Protein AF-A0AA88RZB0-F1 (afdb_monomer_lite)

Sequence (78 aa):
MGWHGAPTGSHLEEDMSHWQLHAHYYPPLLRSATVRKFMVGYEMLAQEQRDLTPEQAAERLRALSEEHYNTKAKGHQI

InterPro domains:
  IPR001937 Galactose-1-phosphate uridyl transferase, class I [PTHR11943] (1-74)
  IPR001937 Galactose-1-phosphate uridyl transferase, class I [TIGR00209] (1-73)
  IPR005850 Galactose-1-phosphate uridyl transferase, C-terminal [PF02744] (1-72)
  IPR036265 HIT-like superfamily [G3DSA:3.30.428.10] (1-78)
  IPR036265 HIT-like superfamily [SSF54197] (1-71)

Radius of gyration: 19.69 Å; chains: 1; bounding box: 39×50×47 Å

Structure (mmCIF, N/CA/C/O backbone):
data_AF-A0AA88RZB0-F1
#
_entry.id   AF-A0AA88RZB0-F1
#
loop_
_atom_site.group_PDB
_atom_site.id
_atom_site.type_symbol
_atom_site.label_atom_id
_atom_site.label_alt_id
_atom_site.label_comp_id
_atom_site.label_asym_id
_atom_site.label_entity_id
_atom_site.label_seq_id
_atom_site.pdbx_PDB_ins_code
_atom_site.Cartn_x
_atom_site.Cartn_y
_atom_site.Cartn_z
_atom_site.occupancy
_atom_site.B_iso_or_equiv
_atom_site.auth_seq_id
_atom_site.auth_comp_id
_atom_site.auth_asym_id
_atom_site.auth_atom_id
_atom_site.pdbx_PDB_model_num
ATOM 1 N N . MET A 1 1 ? 6.661 3.745 1.613 1.00 96.62 1 MET A N 1
ATOM 2 C CA . MET A 1 1 ? 6.154 4.150 0.287 1.00 96.62 1 MET A CA 1
ATOM 3 C C . MET A 1 1 ? 7.345 4.477 -0.591 1.00 96.62 1 MET A C 1
ATOM 5 O O . MET A 1 1 ? 8.426 4.672 -0.042 1.00 96.62 1 MET A O 1
ATOM 9 N N . GLY A 1 2 ? 7.176 4.479 -1.907 1.00 98.44 2 GLY A N 1
ATOM 10 C CA . GLY A 1 2 ? 8.260 4.759 -2.847 1.00 98.44 2 GLY A CA 1
ATOM 11 C C . GLY A 1 2 ? 7.736 4.993 -4.258 1.00 98.44 2 GLY A C 1
ATOM 12 O O . GLY A 1 2 ? 6.553 4.768 -4.515 1.00 98.44 2 GLY A O 1
ATOM 13 N N . TRP A 1 3 ? 8.622 5.447 -5.140 1.00 98.50 3 TRP A N 1
ATOM 14 C CA . TRP A 1 3 ? 8.325 5.788 -6.531 1.00 98.50 3 TRP A CA 1
ATOM 15 C C . TRP A 1 3 ? 9.021 4.815 -7.475 1.00 98.50 3 TRP A C 1
ATOM 17 O O . TRP A 1 3 ? 10.192 4.501 -7.270 1.00 98.50 3 TRP A O 1
ATOM 27 N N . HIS A 1 4 ? 8.320 4.385 -8.520 1.00 98.38 4 HIS A N 1
ATOM 28 C CA . HIS A 1 4 ? 8.897 3.668 -9.653 1.00 98.38 4 HIS A CA 1
ATOM 29 C C . HIS A 1 4 ? 8.692 4.495 -10.921 1.00 98.38 4 HIS A C 1
ATOM 31 O O . HIS A 1 4 ? 7.574 4.914 -11.221 1.00 98.38 4 HIS A O 1
ATOM 37 N N . GLY A 1 5 ? 9.774 4.715 -11.661 1.00 97.44 5 GLY A N 1
ATOM 38 C CA . GLY A 1 5 ? 9.790 5.398 -12.951 1.00 97.44 5 GLY A CA 1
ATOM 39 C C . GLY A 1 5 ? 10.809 4.745 -13.880 1.00 97.44 5 GLY A C 1
ATOM 40 O O . GLY A 1 5 ? 11.486 3.800 -13.472 1.00 97.44 5 GLY A O 1
ATOM 41 N N . ALA A 1 6 ? 10.895 5.245 -15.114 1.00 97.69 6 ALA A N 1
ATOM 42 C CA . ALA A 1 6 ? 11.820 4.728 -16.118 1.00 97.69 6 A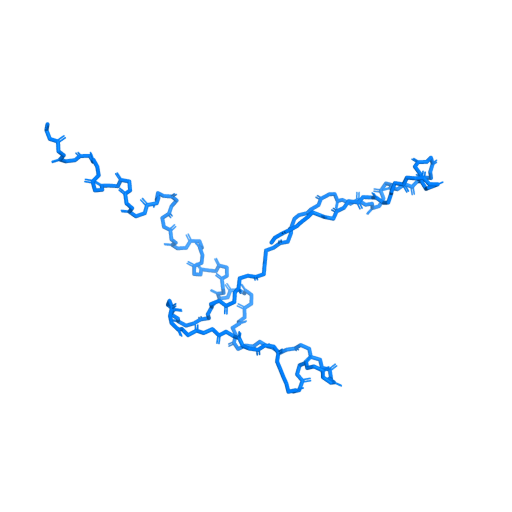LA A CA 1
ATOM 43 C C . ALA A 1 6 ? 13.271 4.668 -15.589 1.00 97.69 6 ALA A C 1
ATOM 45 O O . ALA A 1 6 ? 13.684 5.572 -14.850 1.00 97.69 6 ALA A O 1
ATOM 46 N N . PRO A 1 7 ? 14.048 3.630 -15.953 1.00 96.56 7 PRO A N 1
ATOM 47 C CA . PRO A 1 7 ? 15.468 3.554 -15.644 1.00 96.56 7 PRO A CA 1
ATOM 48 C C . PRO A 1 7 ? 16.222 4.793 -16.138 1.00 96.56 7 PRO A C 1
ATOM 50 O O . PRO A 1 7 ? 15.906 5.361 -17.179 1.00 96.56 7 PRO A O 1
ATOM 53 N N . THR A 1 8 ? 17.239 5.204 -15.387 1.00 96.12 8 THR A N 1
ATOM 54 C CA . THR A 1 8 ? 18.125 6.320 -15.745 1.00 96.12 8 THR A CA 1
ATOM 55 C C . THR A 1 8 ? 19.528 5.801 -16.092 1.00 96.12 8 THR A C 1
ATOM 57 O O . THR A 1 8 ? 19.739 4.596 -16.244 1.00 96.12 8 THR A O 1
ATOM 60 N N . GLY A 1 9 ? 20.514 6.693 -16.232 1.00 96.19 9 GLY A N 1
ATOM 61 C CA . GLY A 1 9 ? 21.901 6.308 -16.504 1.00 96.19 9 GLY A CA 1
ATOM 62 C C . GLY A 1 9 ? 22.112 5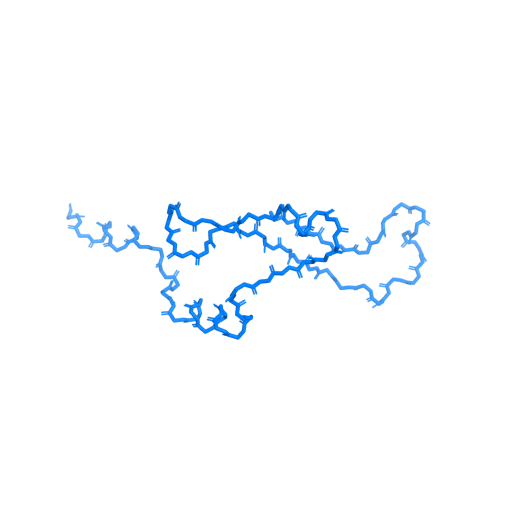.908 -17.962 1.00 96.19 9 GLY A C 1
ATOM 63 O O . GLY A 1 9 ? 21.744 6.660 -18.859 1.00 96.19 9 GLY A O 1
ATOM 64 N N . SER A 1 10 ? 22.702 4.736 -18.210 1.00 95.81 10 SER A N 1
ATOM 65 C CA . SER A 1 10 ? 22.994 4.250 -19.570 1.00 95.81 10 SER A CA 1
ATOM 66 C C . SER A 1 10 ? 21.753 4.067 -20.446 1.00 95.81 10 SER A C 1
ATOM 68 O O . SER A 1 10 ? 21.883 4.070 -21.663 1.00 95.81 10 SER A O 1
ATOM 70 N N . HIS A 1 11 ? 20.573 3.937 -19.836 1.00 93.56 11 HIS A N 1
ATOM 71 C CA . HIS A 1 11 ? 19.297 3.741 -20.526 1.00 93.56 11 HIS A CA 1
ATOM 72 C C . HIS A 1 11 ? 18.530 5.049 -20.783 1.00 93.56 11 HIS A C 1
ATOM 74 O O . HIS A 1 11 ? 17.392 5.006 -21.237 1.00 93.56 11 HIS A O 1
ATOM 80 N N . LEU A 1 12 ? 19.116 6.216 -20.478 1.00 93.94 12 LEU A N 1
ATOM 81 C CA . LEU A 1 12 ? 18.405 7.501 -20.529 1.00 93.94 12 LEU A CA 1
ATOM 82 C C . LEU A 1 12 ? 17.936 7.891 -21.941 1.00 93.94 12 LEU A C 1
ATOM 84 O O . LEU A 1 12 ? 16.904 8.538 -22.079 1.00 93.94 12 LEU A O 1
ATOM 88 N N . GLU A 1 13 ? 18.693 7.496 -22.965 1.00 94.62 13 GLU A N 1
ATOM 89 C CA . GLU A 1 13 ? 18.425 7.819 -24.375 1.00 94.62 13 GLU A CA 1
ATOM 90 C C . GLU A 1 13 ? 17.640 6.710 -25.105 1.00 94.62 13 GLU A C 1
ATOM 92 O O . GLU A 1 13 ? 17.386 6.805 -26.305 1.00 94.62 13 GLU A O 1
ATOM 97 N N . GLU A 1 14 ? 17.281 5.627 -24.411 1.00 96.25 14 GLU A N 1
ATOM 98 C CA . GLU A 1 14 ? 16.470 4.550 -24.980 1.00 96.25 14 GLU A CA 1
ATOM 99 C C . GLU A 1 14 ? 14.976 4.913 -24.958 1.00 96.25 14 GLU A C 1
ATOM 101 O O . GLU A 1 14 ? 14.511 5.691 -24.123 1.00 96.25 14 GLU A O 1
ATOM 106 N N . ASP A 1 15 ? 14.186 4.320 -25.860 1.00 96.50 15 ASP A N 1
ATOM 107 C CA . ASP A 1 15 ? 12.734 4.516 -25.855 1.00 96.50 15 ASP A CA 1
ATOM 108 C C . ASP A 1 15 ? 12.088 3.832 -24.638 1.00 96.50 15 ASP A C 1
ATOM 110 O O . ASP A 1 15 ? 11.895 2.614 -24.589 1.00 96.50 15 ASP A O 1
ATOM 114 N N . MET A 1 16 ? 11.719 4.654 -23.656 1.00 96.69 16 MET A N 1
ATOM 115 C CA . MET A 1 16 ? 11.041 4.250 -22.423 1.00 96.69 16 MET A CA 1
ATOM 116 C C . MET A 1 16 ? 9.571 4.687 -22.394 1.00 96.69 16 MET A C 1
ATOM 118 O O . MET A 1 16 ? 8.982 4.788 -21.319 1.00 96.69 16 MET A O 1
ATOM 122 N N . SER A 1 17 ? 8.941 4.929 -23.549 1.00 96.56 17 SER A N 1
ATOM 123 C CA . SER A 1 17 ? 7.536 5.376 -23.648 1.00 96.56 17 SER A CA 1
ATOM 124 C C . SER A 1 17 ? 6.513 4.424 -23.009 1.00 96.56 17 SER A C 1
ATOM 126 O O . SER A 1 17 ? 5.391 4.825 -22.709 1.00 96.56 17 SER A O 1
ATOM 128 N N . HIS A 1 18 ? 6.902 3.174 -22.754 1.00 96.50 18 HIS A N 1
ATOM 129 C CA . HIS A 1 18 ? 6.097 2.170 -22.060 1.00 96.50 18 HIS A CA 1
ATOM 130 C C . HIS A 1 18 ? 6.110 2.313 -20.524 1.00 96.50 18 HIS A C 1
ATOM 132 O O . HIS A 1 18 ? 5.311 1.664 -19.845 1.00 96.50 18 HIS A O 1
ATOM 138 N N . TRP A 1 19 ? 7.000 3.135 -19.956 1.00 98.06 19 TRP A N 1
ATOM 139 C CA . TRP A 1 19 ? 7.046 3.402 -18.518 1.00 98.06 19 TRP A CA 1
ATOM 140 C C . TRP A 1 19 ? 6.064 4.497 -18.108 1.00 98.06 19 TRP A C 1
ATOM 142 O O . TRP A 1 19 ? 5.989 5.560 -18.715 1.00 98.06 19 TRP A O 1
ATOM 152 N N . GLN A 1 20 ? 5.390 4.273 -16.981 1.00 98.19 20 GLN A N 1
ATOM 153 C CA . GLN A 1 20 ? 4.547 5.265 -16.323 1.00 98.19 20 GLN A CA 1
ATOM 154 C C . GLN A 1 20 ? 5.021 5.458 -14.882 1.00 98.19 20 GLN A C 1
ATOM 156 O O . GLN A 1 20 ? 5.088 4.498 -14.109 1.00 98.19 20 GLN A O 1
ATOM 161 N N . LEU A 1 21 ? 5.316 6.704 -14.502 1.00 98.31 21 LEU A N 1
ATOM 162 C CA . LEU A 1 21 ? 5.653 7.046 -13.120 1.00 98.31 21 LEU A CA 1
ATOM 163 C C . LEU A 1 21 ? 4.463 6.743 -12.201 1.00 98.31 21 LEU A C 1
ATOM 165 O O . LEU A 1 21 ? 3.348 7.204 -12.457 1.00 98.31 21 LEU A O 1
ATOM 169 N N . HIS A 1 22 ? 4.709 6.001 -11.123 1.00 98.62 22 HIS A N 1
ATOM 170 C CA . HIS A 1 22 ? 3.702 5.680 -10.113 1.00 98.62 22 HIS A CA 1
ATOM 171 C C . HIS A 1 22 ? 4.328 5.466 -8.727 1.00 98.62 22 HIS A C 1
ATOM 173 O O . HIS A 1 22 ? 5.529 5.215 -8.593 1.00 98.62 22 HIS A O 1
ATOM 179 N N . ALA A 1 23 ? 3.503 5.575 -7.683 1.00 98.62 23 ALA A N 1
ATOM 180 C CA . ALA A 1 23 ? 3.910 5.384 -6.293 1.00 98.62 23 ALA A CA 1
ATOM 181 C C . ALA A 1 23 ? 3.207 4.183 -5.654 1.00 98.62 23 ALA A C 1
ATOM 183 O O . ALA A 1 23 ? 2.037 3.920 -5.929 1.00 98.62 23 ALA A O 1
ATOM 184 N N . HIS A 1 24 ? 3.907 3.505 -4.742 1.0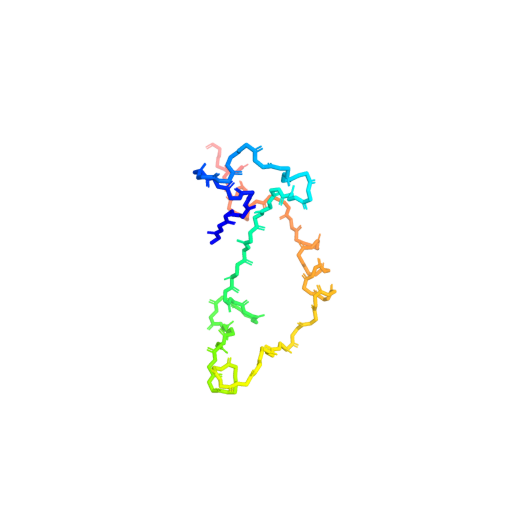0 98.56 24 HIS A N 1
ATOM 185 C CA . HIS A 1 24 ? 3.387 2.367 -3.979 1.00 98.56 24 HIS A CA 1
ATOM 186 C C . HIS A 1 24 ? 3.355 2.643 -2.476 1.00 98.56 24 HIS A C 1
ATOM 188 O O . HIS A 1 24 ? 4.316 3.163 -1.895 1.00 98.56 24 HIS A O 1
ATOM 194 N N . TYR A 1 25 ? 2.271 2.221 -1.827 1.00 98.12 25 TYR A N 1
ATOM 195 C CA . TYR A 1 25 ? 2.083 2.267 -0.377 1.00 98.12 25 TYR A CA 1
ATOM 196 C C . TYR A 1 25 ? 1.760 0.863 0.149 1.00 98.12 25 TYR A C 1
ATOM 198 O O . TYR A 1 25 ? 0.778 0.260 -0.266 1.00 98.12 25 TYR A O 1
ATOM 206 N N . TYR A 1 26 ? 2.557 0.371 1.106 1.00 97.69 26 TYR A N 1
ATOM 207 C CA . TYR A 1 26 ? 2.400 -0.959 1.715 1.00 97.69 26 TYR A CA 1
ATOM 208 C C . TYR A 1 26 ? 2.225 -0.861 3.246 1.00 97.69 26 TYR A C 1
ATOM 210 O O . TYR A 1 26 ? 3.161 -1.148 3.997 1.00 97.69 26 TYR A O 1
ATOM 218 N N . PRO A 1 27 ? 1.070 -0.376 3.745 1.00 97.75 27 PRO A N 1
ATOM 219 C CA . PRO A 1 27 ? 0.805 -0.284 5.180 1.00 97.75 27 PRO A CA 1
ATOM 220 C C . PRO A 1 27 ? 0.530 -1.674 5.795 1.00 97.75 27 PRO A C 1
ATOM 222 O O . PRO A 1 27 ? -0.137 -2.494 5.168 1.00 97.75 27 PRO A O 1
ATOM 225 N N . PRO A 1 28 ? 0.991 -1.963 7.029 1.00 97.19 28 PRO A N 1
ATOM 226 C CA . PRO A 1 28 ? 0.863 -3.303 7.609 1.00 97.19 28 PRO A CA 1
ATOM 227 C C . PRO A 1 28 ? -0.437 -3.554 8.393 1.00 97.19 28 PRO A C 1
ATOM 229 O O . PRO A 1 28 ? -0.734 -4.705 8.705 1.00 97.19 28 PRO A O 1
ATOM 232 N N . LEU A 1 29 ? -1.184 -2.518 8.788 1.00 98.19 29 LEU A N 1
ATOM 233 C CA . LEU A 1 29 ? -2.375 -2.666 9.638 1.00 98.19 29 LEU A CA 1
ATOM 234 C C . LEU A 1 29 ? -3.523 -3.343 8.875 1.00 98.19 29 LEU A C 1
ATOM 236 O O . LEU A 1 29 ? -3.749 -3.028 7.711 1.00 98.19 29 LEU A O 1
ATOM 240 N N . LEU A 1 30 ? -4.251 -4.255 9.533 1.00 96.81 30 LEU A N 1
ATOM 241 C CA . LEU A 1 30 ? -5.278 -5.079 8.875 1.00 96.81 30 LEU A CA 1
ATOM 242 C C . LEU A 1 30 ? -6.667 -4.964 9.513 1.00 96.81 30 LEU A C 1
ATOM 244 O O . LEU A 1 30 ? -7.649 -4.776 8.799 1.00 96.81 30 LEU A O 1
ATOM 248 N N . ARG A 1 31 ? -6.775 -5.116 10.841 1.00 96.00 31 ARG A N 1
ATOM 249 C CA . ARG A 1 31 ? -8.085 -5.165 11.531 1.00 96.00 31 ARG A CA 1
ATOM 250 C C . ARG A 1 31 ? -8.307 -4.034 12.529 1.00 96.00 31 ARG A C 1
ATOM 252 O O . ARG A 1 31 ? -9.450 -3.692 12.803 1.00 96.00 31 ARG A O 1
ATOM 259 N N . SER A 1 32 ? -7.238 -3.470 13.081 1.00 97.31 32 SER A N 1
ATOM 260 C CA . SER A 1 32 ? -7.291 -2.361 14.036 1.00 97.31 32 SER A CA 1
ATOM 261 C C . SER A 1 32 ? -5.930 -1.663 14.109 1.00 97.31 32 SER A C 1
ATOM 263 O O . SER A 1 32 ? -4.964 -2.106 13.484 1.00 97.31 32 SER A O 1
ATOM 265 N N . ALA A 1 33 ? -5.829 -0.615 14.930 1.00 97.50 33 ALA A N 1
ATOM 266 C CA . ALA A 1 33 ? -4.562 0.054 15.234 1.00 97.50 33 ALA A CA 1
ATOM 267 C C . ALA A 1 33 ? -3.508 -0.873 15.877 1.00 97.50 33 ALA A C 1
ATOM 269 O O . ALA A 1 33 ? -2.322 -0.559 15.856 1.00 97.50 33 ALA A O 1
ATOM 270 N N . THR A 1 34 ? -3.927 -2.012 16.436 1.00 98.00 34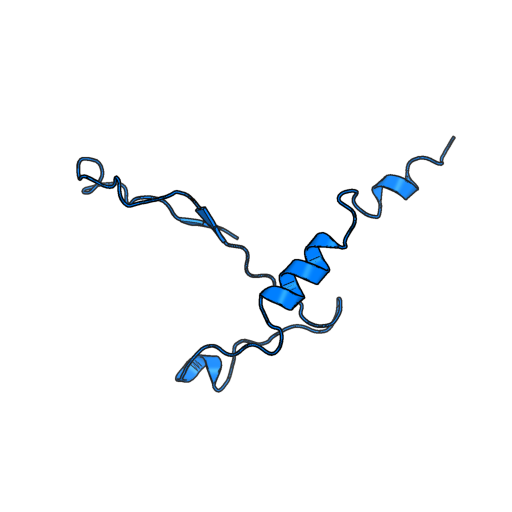 THR A N 1
ATOM 271 C CA . THR A 1 34 ? -3.058 -2.964 17.145 1.00 98.00 34 THR A CA 1
ATOM 272 C C . THR A 1 34 ? -2.926 -4.317 16.440 1.00 98.00 34 THR A C 1
ATOM 274 O O . THR A 1 34 ? -2.129 -5.145 16.871 1.00 98.00 34 THR A O 1
ATOM 277 N N . VAL A 1 35 ? -3.663 -4.558 15.347 1.00 97.69 35 VAL A N 1
ATOM 278 C CA . VAL A 1 35 ? -3.682 -5.847 14.633 1.00 97.69 35 VAL A CA 1
ATOM 279 C C . VAL A 1 35 ? -3.246 -5.669 13.177 1.00 97.69 35 VAL A C 1
ATOM 281 O O . VAL A 1 35 ? -3.949 -5.052 12.368 1.00 97.69 35 VAL A O 1
ATOM 284 N N . ARG A 1 36 ? -2.095 -6.262 12.835 1.00 97.75 36 ARG A N 1
ATOM 285 C CA . ARG A 1 36 ? -1.417 -6.153 11.532 1.00 97.75 36 ARG A CA 1
ATOM 286 C C . ARG A 1 36 ? -1.381 -7.469 10.750 1.00 97.75 36 ARG A C 1
ATOM 288 O O . ARG A 1 36 ? -1.473 -8.542 11.341 1.00 97.75 36 ARG A O 1
ATOM 295 N N . LYS A 1 37 ? -1.168 -7.378 9.435 1.00 97.62 37 LYS A N 1
ATOM 296 C CA . LYS A 1 37 ? -0.740 -8.493 8.580 1.00 97.62 37 LYS A CA 1
ATOM 297 C C . LYS A 1 37 ? 0.751 -8.774 8.817 1.00 97.62 37 LYS A C 1
ATOM 299 O O . LYS A 1 37 ? 1.564 -7.848 8.927 1.00 97.62 37 LYS A O 1
ATOM 304 N N . PHE A 1 38 ? 1.097 -10.056 8.881 1.00 97.50 38 PHE A N 1
ATOM 305 C CA . PHE A 1 38 ? 2.471 -10.554 8.875 1.00 97.50 38 PHE A CA 1
ATOM 306 C C . PHE A 1 38 ? 2.711 -11.281 7.552 1.00 97.50 38 PHE A C 1
ATOM 308 O O . PHE A 1 38 ? 1.933 -12.159 7.204 1.00 97.50 38 PHE A O 1
ATOM 315 N N . MET A 1 39 ? 3.759 -10.893 6.827 1.00 96.56 39 MET A N 1
ATOM 316 C CA . MET A 1 39 ? 4.210 -11.565 5.603 1.00 96.56 39 MET A CA 1
ATOM 317 C C . MET A 1 39 ? 5.337 -12.524 5.984 1.00 96.56 39 MET A C 1
ATOM 319 O O . MET A 1 39 ? 6.508 -12.151 5.961 1.00 96.56 39 MET A O 1
ATOM 323 N N . VAL A 1 40 ? 4.972 -13.707 6.468 1.00 97.50 40 VAL A N 1
ATOM 324 C CA . VAL A 1 40 ? 5.899 -14.702 7.035 1.00 97.50 40 VAL A CA 1
ATOM 325 C C . VAL A 1 40 ? 5.473 -16.113 6.628 1.00 97.50 40 VAL A C 1
ATOM 327 O O . VAL A 1 40 ? 4.451 -16.283 5.979 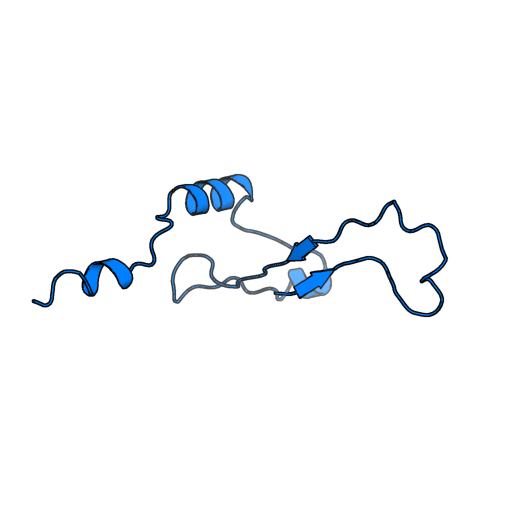1.00 97.50 40 VAL A O 1
ATOM 330 N N . GLY A 1 41 ? 6.223 -17.143 7.028 1.00 98.00 41 GLY A N 1
ATOM 331 C CA . GLY A 1 41 ? 5.806 -18.535 6.840 1.00 98.00 41 GLY A CA 1
ATOM 332 C C . GLY A 1 41 ? 5.642 -18.887 5.361 1.00 98.00 41 GLY A C 1
ATOM 333 O O . GLY A 1 41 ? 6.614 -18.834 4.609 1.00 98.00 41 GLY A O 1
ATOM 334 N N . TYR A 1 42 ? 4.419 -19.229 4.949 1.00 97.94 42 TYR A N 1
ATOM 335 C CA . TYR A 1 42 ? 4.119 -19.559 3.555 1.00 97.94 42 TYR A CA 1
ATOM 336 C C . TYR A 1 42 ? 4.446 -18.394 2.610 1.00 97.94 42 TYR A C 1
ATOM 338 O O . TYR A 1 42 ? 5.066 -18.612 1.571 1.00 97.94 42 TYR A O 1
ATOM 346 N N . GLU A 1 43 ? 4.141 -17.152 2.999 1.00 97.69 43 GLU A N 1
ATOM 347 C CA . GLU A 1 43 ? 4.435 -15.970 2.179 1.00 97.69 43 GLU A CA 1
ATOM 348 C C . GLU A 1 43 ? 5.934 -15.709 1.962 1.00 97.69 43 GLU A C 1
ATOM 350 O O . GLU A 1 43 ? 6.287 -14.987 1.034 1.00 97.69 43 GLU A O 1
ATOM 355 N N . MET A 1 44 ? 6.827 -16.291 2.772 1.00 97.12 44 MET A N 1
ATOM 356 C CA . MET A 1 44 ? 8.279 -16.171 2.565 1.00 97.12 44 MET A CA 1
ATOM 357 C C . MET A 1 44 ? 8.851 -17.230 1.622 1.00 97.12 44 MET A C 1
ATOM 359 O O . MET A 1 44 ? 9.935 -17.026 1.081 1.00 97.12 44 MET A O 1
ATOM 363 N N . LEU A 1 45 ? 8.173 -18.370 1.471 1.00 98.12 45 LEU A N 1
ATOM 364 C CA . LEU A 1 45 ? 8.721 -19.549 0.791 1.00 98.12 45 LEU A CA 1
ATOM 365 C C . LEU A 1 45 ? 7.926 -19.976 -0.445 1.00 98.12 45 LEU A C 1
ATOM 367 O O . LEU A 1 45 ? 8.408 -20.814 -1.202 1.00 98.12 45 LEU A O 1
ATOM 371 N N . ALA A 1 46 ? 6.726 -19.434 -0.646 1.00 98.25 46 ALA A N 1
ATOM 372 C CA . ALA A 1 46 ? 5.858 -19.817 -1.750 1.00 98.25 46 ALA A CA 1
ATOM 373 C C . ALA A 1 46 ? 5.292 -18.603 -2.492 1.00 98.25 46 ALA A C 1
ATOM 375 O O . ALA A 1 46 ? 5.809 -18.232 -3.541 1.00 98.25 46 ALA A O 1
ATOM 376 N N . GLN A 1 47 ? 4.222 -17.994 -1.980 1.00 98.00 47 GLN A N 1
ATOM 377 C CA . GLN A 1 47 ? 3.545 -16.882 -2.649 1.00 98.00 47 GLN A CA 1
ATOM 378 C C . GLN A 1 47 ? 2.789 -16.003 -1.656 1.00 98.00 47 GLN A C 1
ATOM 380 O O . GLN A 1 47 ? 2.437 -16.427 -0.555 1.00 98.00 47 GLN A O 1
ATOM 385 N N . GLU A 1 48 ? 2.480 -14.788 -2.087 1.00 97.19 48 GLU A N 1
ATOM 386 C CA . GLU A 1 48 ? 1.692 -13.822 -1.332 1.00 97.19 48 GLU A CA 1
ATOM 387 C C . GLU A 1 48 ? 0.236 -14.256 -1.103 1.00 97.19 48 GLU A C 1
ATOM 389 O O . GLU A 1 48 ? -0.429 -14.818 -1.975 1.00 97.19 48 GLU A O 1
ATOM 394 N N . GLN A 1 49 ? -0.280 -13.959 0.092 1.00 97.94 49 GLN A N 1
ATOM 395 C CA . GLN A 1 49 ? -1.646 -14.275 0.506 1.00 97.94 49 GLN A CA 1
ATOM 396 C C . GLN A 1 49 ? -2.284 -13.065 1.202 1.00 97.94 49 GLN A C 1
ATOM 398 O O . GLN A 1 49 ? -1.615 -12.295 1.899 1.00 97.94 49 GLN A O 1
ATOM 403 N N . ARG A 1 50 ? -3.600 -12.897 1.019 1.00 97.62 50 ARG A N 1
ATOM 404 C CA . ARG A 1 50 ? -4.395 -11.824 1.636 1.00 97.62 50 ARG A CA 1
ATOM 405 C C . ARG A 1 50 ? -5.715 -12.341 2.204 1.00 97.62 50 ARG A C 1
ATOM 407 O O . ARG A 1 50 ? -6.346 -13.206 1.606 1.00 97.62 50 ARG A O 1
ATOM 414 N N . ASP A 1 51 ? -6.150 -11.734 3.306 1.00 96.00 51 ASP A N 1
ATOM 415 C CA . ASP A 1 51 ? -7.437 -12.028 3.959 1.00 96.00 51 ASP A CA 1
ATOM 416 C C . ASP A 1 51 ? -8.553 -11.041 3.573 1.00 96.00 51 ASP A C 1
ATOM 418 O O . ASP A 1 51 ? -9.725 -11.275 3.855 1.00 96.00 51 ASP A O 1
ATOM 422 N N . LEU A 1 52 ? -8.185 -9.908 2.966 1.00 96.94 52 LEU A N 1
ATOM 423 C CA . LEU A 1 52 ? -9.079 -8.830 2.546 1.00 96.94 52 LEU A CA 1
ATOM 424 C C . LEU A 1 52 ? -8.939 -8.633 1.035 1.00 96.94 52 LEU A C 1
ATOM 426 O O . LEU A 1 52 ? -7.820 -8.552 0.521 1.00 96.94 52 LEU A O 1
ATOM 430 N N . THR A 1 53 ? -10.066 -8.553 0.329 1.00 98.38 53 THR A N 1
ATOM 431 C CA . THR A 1 53 ? -10.063 -8.299 -1.118 1.00 98.38 53 THR A CA 1
ATOM 432 C C . THR A 1 53 ? -9.737 -6.829 -1.419 1.00 98.38 53 THR A C 1
ATOM 434 O O . THR A 1 53 ? -10.062 -5.951 -0.607 1.00 98.38 53 THR A O 1
ATOM 437 N N . PRO A 1 54 ? -9.108 -6.521 -2.568 1.00 98.44 54 PRO A N 1
ATOM 438 C CA . PRO A 1 54 ? -8.872 -5.139 -2.984 1.00 98.44 54 PRO A CA 1
ATOM 439 C C . PRO A 1 54 ? -10.155 -4.301 -3.054 1.00 98.44 54 PRO A C 1
ATOM 441 O O . PRO A 1 54 ? -10.147 -3.134 -2.664 1.00 98.44 54 PRO A O 1
ATOM 444 N N . GLU A 1 55 ? -11.271 -4.895 -3.477 1.00 98.62 55 GLU A N 1
ATOM 445 C CA . GLU A 1 55 ? -12.569 -4.230 -3.620 1.00 98.62 55 GLU A CA 1
ATOM 446 C C . GLU A 1 55 ? -13.098 -3.770 -2.258 1.00 98.62 55 GLU A C 1
ATOM 448 O O . GLU A 1 55 ? -13.456 -2.601 -2.096 1.00 98.62 55 GLU A O 1
ATOM 453 N N . GLN A 1 56 ? -13.058 -4.656 -1.257 1.00 98.56 56 GLN A N 1
ATOM 454 C CA . GLN A 1 56 ? -13.454 -4.338 0.119 1.00 98.56 56 GLN A CA 1
ATOM 455 C C . GLN A 1 56 ? -12.524 -3.300 0.757 1.00 98.56 56 GLN A C 1
ATOM 457 O O . GLN A 1 56 ? -12.984 -2.420 1.485 1.00 98.56 56 GLN A O 1
ATOM 462 N N . ALA A 1 57 ? -11.213 -3.389 0.512 1.00 98.25 57 ALA A N 1
ATOM 463 C CA . ALA A 1 57 ? -10.260 -2.400 1.012 1.00 98.25 57 ALA A CA 1
ATOM 464 C C . ALA A 1 57 ? -10.548 -1.009 0.426 1.00 98.25 57 ALA A C 1
ATOM 466 O O . ALA A 1 57 ? -10.615 -0.025 1.162 1.00 98.25 57 ALA A O 1
ATOM 467 N N . ALA A 1 58 ? -10.777 -0.934 -0.885 1.00 98.56 58 ALA A N 1
ATOM 468 C CA . ALA A 1 58 ? -11.049 0.315 -1.580 1.00 98.56 58 ALA A CA 1
ATOM 469 C C . ALA A 1 58 ? -12.408 0.921 -1.188 1.00 98.56 58 ALA A C 1
ATOM 471 O O . ALA A 1 58 ? -12.509 2.136 -1.030 1.00 98.56 58 ALA A O 1
ATOM 472 N N . GLU A 1 59 ? -13.440 0.095 -0.990 1.00 98.62 59 GLU A N 1
ATOM 473 C CA . GLU A 1 59 ? -14.739 0.538 -0.469 1.00 98.62 59 GLU A CA 1
ATOM 474 C C . GLU A 1 59 ? -14.598 1.180 0.916 1.00 98.62 59 GLU A C 1
ATOM 476 O O . GLU A 1 59 ? -15.052 2.306 1.119 1.00 98.62 59 GLU A O 1
ATOM 481 N N . ARG A 1 60 ? -13.892 0.517 1.844 1.00 98.00 60 ARG A N 1
ATOM 482 C CA . ARG A 1 60 ? -13.647 1.051 3.194 1.00 98.00 60 ARG A CA 1
ATOM 483 C C . ARG A 1 60 ? -12.886 2.371 3.169 1.00 98.00 60 ARG A C 1
ATOM 485 O O . ARG A 1 60 ? -13.231 3.264 3.932 1.00 98.00 60 ARG A O 1
ATOM 492 N N . LEU A 1 61 ? -11.870 2.501 2.314 1.00 98.12 61 LEU A N 1
ATOM 493 C CA . LEU A 1 61 ? -11.084 3.733 2.197 1.00 98.12 61 LEU A CA 1
ATOM 494 C C . LEU A 1 61 ? -11.916 4.900 1.654 1.00 98.12 61 LEU A C 1
ATOM 496 O O . LEU A 1 61 ? -11.819 5.999 2.189 1.00 98.12 61 LEU A O 1
ATOM 500 N N . ARG A 1 62 ? -12.766 4.666 0.644 1.00 98.44 62 ARG A N 1
ATOM 501 C CA . ARG A 1 62 ? -13.654 5.705 0.085 1.00 98.44 62 ARG A CA 1
ATOM 502 C C . ARG A 1 62 ? -14.732 6.178 1.059 1.00 98.44 62 ARG A C 1
ATOM 504 O O . ARG A 1 62 ? -15.213 7.293 0.918 1.00 98.44 62 ARG A O 1
ATOM 511 N N . ALA A 1 63 ? -15.126 5.343 2.019 1.00 98.31 63 ALA A N 1
ATOM 512 C CA . ALA A 1 63 ? -16.128 5.699 3.023 1.00 98.31 63 ALA A CA 1
ATOM 513 C C . ALA A 1 63 ? -15.591 6.626 4.136 1.00 98.31 63 ALA A C 1
ATOM 515 O O . ALA A 1 63 ? -16.373 7.102 4.960 1.00 98.31 63 ALA A O 1
ATOM 516 N N . LEU A 1 64 ? -14.274 6.859 4.205 1.00 97.50 64 LEU A N 1
ATOM 517 C CA . LEU A 1 64 ? -13.651 7.709 5.221 1.00 97.50 64 LEU A CA 1
ATOM 518 C C . LEU A 1 64 ? -13.676 9.193 4.827 1.00 97.50 64 LEU A C 1
ATOM 520 O O . LEU A 1 64 ? -13.717 9.552 3.656 1.00 97.50 64 LEU A O 1
ATOM 524 N N . SER A 1 65 ? -13.615 10.057 5.842 1.00 96.94 65 SER A N 1
ATOM 525 C CA . SER A 1 65 ? -13.489 11.508 5.676 1.00 96.94 65 SER A CA 1
ATOM 526 C C . SER A 1 65 ? -12.129 11.891 5.087 1.00 96.94 65 SER A C 1
ATOM 528 O O . SER A 1 65 ? -11.100 11.380 5.532 1.00 96.94 65 SER A O 1
ATOM 530 N N . GLU A 1 66 ? -12.118 12.860 4.169 1.00 96.44 66 GLU A N 1
ATOM 531 C CA . GLU A 1 66 ? -10.888 13.517 3.699 1.00 96.44 66 GLU A CA 1
ATOM 532 C C . GLU A 1 66 ? -10.280 14.441 4.773 1.00 96.44 66 GLU A C 1
ATOM 534 O O . GLU A 1 66 ? -9.072 14.679 4.797 1.00 96.44 66 GLU A O 1
ATOM 539 N N . GLU A 1 67 ? -11.095 14.935 5.713 1.00 95.56 67 GLU A N 1
ATOM 540 C CA . GLU A 1 67 ? -10.614 15.719 6.850 1.00 95.56 67 GLU A CA 1
ATOM 541 C C . GLU A 1 67 ? -9.977 14.822 7.916 1.00 95.56 67 GLU A C 1
ATOM 543 O O . GLU A 1 67 ? -10.617 13.911 8.452 1.00 95.56 67 GLU A O 1
ATOM 548 N N . HIS A 1 68 ? -8.732 15.131 8.285 1.00 95.75 68 HIS A N 1
ATOM 549 C CA . HIS A 1 68 ? -8.049 14.474 9.393 1.00 95.75 68 HIS A CA 1
ATOM 550 C C . HIS A 1 68 ? -8.810 14.682 10.715 1.00 95.75 68 HIS A C 1
ATOM 552 O O . HIS A 1 68 ? -9.203 15.797 11.061 1.00 95.75 68 HIS A O 1
ATOM 558 N N . TYR A 1 69 ? -8.966 13.616 11.504 1.00 93.50 69 TYR A N 1
ATOM 559 C CA . TYR A 1 69 ? -9.839 13.588 12.687 1.00 93.50 69 TYR A CA 1
ATOM 560 C C . TYR A 1 69 ? -9.520 14.656 13.756 1.00 93.50 69 TYR A C 1
ATOM 562 O O . TYR A 1 69 ? -10.413 15.101 14.471 1.00 93.50 69 TYR A O 1
ATOM 570 N N . ASN A 1 70 ? -8.261 15.096 13.863 1.00 92.94 70 ASN A N 1
ATOM 571 C CA . ASN A 1 70 ? -7.831 16.126 14.825 1.00 92.94 70 ASN A CA 1
ATOM 572 C C . ASN A 1 70 ? -8.087 17.569 14.327 1.00 92.94 70 ASN A C 1
ATOM 574 O O . ASN A 1 70 ? -8.000 18.528 15.088 1.00 92.94 70 ASN A O 1
ATOM 578 N N . THR A 1 71 ? -8.434 17.761 13.054 1.00 91.38 71 THR A N 1
ATOM 579 C CA . THR A 1 71 ? -8.682 19.102 12.505 1.00 91.38 71 THR A CA 1
ATOM 580 C C . THR A 1 71 ? -9.982 19.703 13.057 1.00 91.38 71 THR A C 1
ATOM 582 O O . THR A 1 71 ? -10.003 20.880 13.407 1.00 91.38 71 THR A O 1
ATOM 585 N N . LYS A 1 72 ? -11.035 18.895 13.269 1.00 64.31 72 LYS A N 1
ATOM 586 C CA . LYS A 1 72 ? -12.297 19.356 13.887 1.00 64.31 72 LYS A CA 1
ATOM 587 C C . LYS A 1 72 ? -12.150 19.776 15.352 1.00 64.31 72 LYS A C 1
ATOM 589 O O . LYS A 1 72 ? -12.869 20.661 15.804 1.00 64.31 72 LYS A O 1
ATOM 594 N N . ALA A 1 73 ? -11.199 19.194 16.084 1.00 60.03 73 ALA A N 1
ATOM 595 C CA . ALA A 1 73 ? -10.984 19.502 17.499 1.00 60.03 73 ALA A CA 1
ATOM 596 C C . ALA A 1 73 ? -10.418 20.917 17.736 1.00 60.03 73 ALA A C 1
ATOM 598 O O . ALA A 1 73 ? -10.571 21.461 18.827 1.00 60.03 73 ALA A O 1
ATOM 599 N N . LYS A 1 74 ? -9.792 21.534 16.722 1.00 55.84 74 LYS A N 1
ATOM 600 C CA . LYS A 1 74 ? -9.200 22.879 16.823 1.00 55.84 74 LYS A CA 1
ATOM 601 C C . LYS A 1 74 ? -10.159 24.022 16.469 1.00 55.84 74 LYS A C 1
ATOM 603 O O . LYS A 1 74 ? -9.830 25.169 16.731 1.00 55.84 74 LYS A O 1
ATOM 608 N N . GLY A 1 75 ? -11.339 23.731 15.917 1.00 53.78 75 GLY A N 1
ATOM 609 C CA . GLY A 1 75 ? -12.333 24.739 15.515 1.00 53.78 75 GLY A CA 1
ATOM 610 C C . GLY A 1 75 ? -13.303 25.183 16.619 1.00 53.78 75 GLY A C 1
ATOM 611 O O . GLY A 1 75 ? -14.329 25.778 16.307 1.00 53.78 75 GLY A O 1
ATOM 612 N N . HIS A 1 76 ? -13.038 24.844 17.887 1.00 48.84 76 HIS A N 1
ATOM 613 C CA . HIS A 1 76 ? -13.933 25.135 19.020 1.00 48.84 76 HIS A CA 1
ATOM 614 C C . HIS A 1 76 ? -13.224 25.685 20.268 1.00 48.84 76 HIS A C 1
ATOM 616 O O . HIS A 1 76 ? -13.809 25.713 21.348 1.00 48.84 76 HIS A O 1
ATOM 622 N N . GLN A 1 77 ? -11.972 26.128 20.136 1.00 44.84 77 GLN A N 1
ATOM 623 C CA . GLN A 1 77 ? -11.343 26.965 21.155 1.00 44.84 77 GLN A CA 1
ATOM 624 C C . GLN A 1 77 ? -11.389 28.408 20.662 1.00 44.84 77 GLN A C 1
ATOM 626 O O . GLN A 1 77 ? -10.769 28.756 19.660 1.00 44.84 77 GLN A O 1
ATOM 631 N N . ILE A 1 78 ? -12.25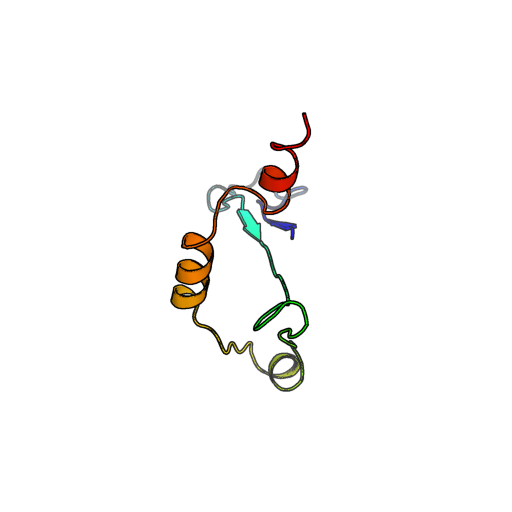3 29.151 21.345 1.00 43.84 78 ILE A N 1
ATOM 632 C CA . ILE A 1 78 ? -12.504 30.589 21.261 1.00 43.84 78 ILE A CA 1
ATOM 633 C C . ILE A 1 78 ? -11.205 31.357 21.510 1.00 43.84 78 ILE A C 1
ATOM 635 O O . ILE A 1 78 ? -10.449 30.918 22.409 1.00 43.84 78 ILE A O 1
#

pLDDT: mean 93.21, std 12.86, range [43.84, 98.62]

Foldseek 3Di:
DDKDFDDDDPCPPPPPVVTDIDDDDDDFADPDPPHGDDCDDCNVPPNDDDPDDPVRVVVVVVVDDPDDPCVVVPPPDD

Secondary structure (DSSP, 8-state):
-EEE----GGGTTS--TT---EEE----EEEETTEE----THHHHS----SS-HHHHHHHHHTS-SS-TTTGGGTT--

Organism: Tachysurus vachellii (NCBI:txid175792)